Protein AF-A0A7Z8QFR7-F1 (afdb_monomer)

pLDDT: mean 80.36, std 18.64, range [33.97, 96.06]

Mean predicted aligned error: 11.56 Å

Secondary structure (DSSP, 8-state):
--S-S---S--------SHHHHHHHHHHHH-PPPPHHHHHHHHHHTT--S----SS-TT--HHHHHHHHHHHTT-

Radius of gyration: 21.4 Å; Cα contacts (8 Å, |Δi|>4): 24; chains: 1; bounding box: 62×28×48 Å

Nearest PDB structures (foldseek):
  7pds-assembly1_F  TM=6.756E-01  e=2.595E+00  Staphylococcus aureus
  8aa9-assembly1_A  TM=3.680E-01  e=1.370E+00  Pyrococcus abyssi GE5
  1m8q-assembly1_C  TM=4.197E-01  e=9.990E+00  Gallus gallus

Foldseek 3Di:
DDPDPDPDDDPDDPQDPALVVVQVVCCVPPVDHDDSVRSVVVCVVVVHDSDDDDPADPPDDPVVVVVVVVVVVVD

Solvent-accessible surface area (backbone atoms only — not comparable to full-atom values): 5085 Å² total; per-residue (Å²): 140,82,88,85,82,75,85,86,72,75,100,66,78,90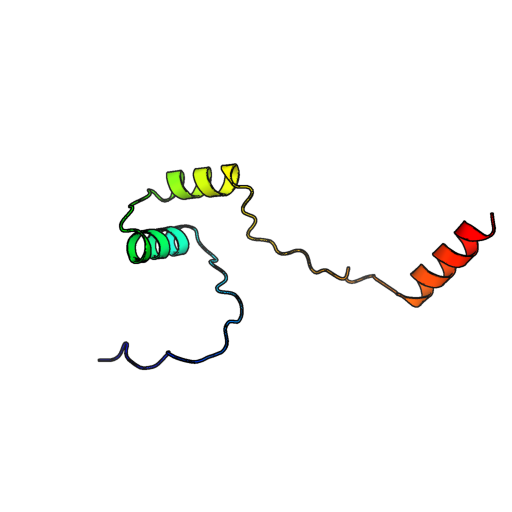,75,71,89,47,65,62,58,51,39,55,48,40,32,74,73,68,71,47,88,61,53,63,68,56,47,53,51,51,37,56,77,70,68,62,68,90,76,77,77,69,93,66,58,95,83,68,49,71,68,63,53,50,51,50,53,54,57,61,73,71,109

Structure (mmCIF, N/CA/C/O backbone):
data_AF-A0A7Z8QFR7-F1
#
_entry.id   AF-A0A7Z8QFR7-F1
#
loop_
_atom_site.group_PDB
_atom_site.id
_atom_site.type_symbol
_atom_site.label_atom_id
_atom_site.label_alt_id
_atom_site.label_comp_id
_atom_site.label_asym_id
_atom_site.label_entity_id
_atom_site.label_seq_id
_atom_site.pdbx_PDB_ins_code
_atom_site.Cartn_x
_atom_site.Cartn_y
_atom_site.Cartn_z
_atom_site.occupancy
_atom_site.B_iso_or_equiv
_atom_site.auth_seq_id
_atom_site.auth_comp_id
_atom_site.auth_asym_id
_atom_site.auth_atom_id
_atom_site.pdbx_PDB_model_num
ATOM 1 N N . TYR A 1 1 ? -34.710 -16.552 7.294 1.00 33.97 1 TYR A N 1
ATOM 2 C CA . TYR A 1 1 ? -34.591 -16.737 5.831 1.00 33.97 1 TYR A CA 1
ATOM 3 C C . TYR A 1 1 ? -33.645 -15.659 5.308 1.00 33.97 1 TYR A C 1
ATOM 5 O O . TYR A 1 1 ? -33.968 -14.505 5.492 1.00 33.97 1 TYR A O 1
ATOM 13 N N . SER A 1 2 ? -32.449 -15.843 4.758 1.00 37.41 2 SER A N 1
ATOM 14 C CA . SER A 1 2 ? -31.726 -16.971 4.182 1.00 37.41 2 SER A CA 1
ATOM 15 C C . SER A 1 2 ? -30.245 -16.541 4.137 1.00 37.41 2 SER A C 1
ATOM 17 O O . SER A 1 2 ? -29.848 -15.810 3.235 1.00 37.41 2 SER A O 1
ATOM 19 N N . TYR A 1 3 ? -29.427 -16.956 5.107 1.00 43.50 3 TYR A N 1
ATOM 20 C CA . TYR A 1 3 ? -27.965 -16.746 5.062 1.00 43.50 3 TYR A CA 1
ATOM 21 C C . TYR A 1 3 ? -27.213 -18.021 4.636 1.00 43.50 3 TYR A C 1
ATOM 23 O O . TYR A 1 3 ? -25.987 -18.052 4.609 1.00 43.50 3 TYR A O 1
ATOM 31 N N . ALA A 1 4 ? -27.955 -19.080 4.294 1.00 48.34 4 ALA A N 1
ATOM 32 C CA . ALA A 1 4 ? -27.450 -20.444 4.161 1.00 48.34 4 ALA A CA 1
ATOM 33 C C . ALA A 1 4 ? -27.062 -20.862 2.731 1.00 48.34 4 ALA A C 1
ATOM 35 O O . ALA A 1 4 ? -26.872 -22.046 2.491 1.00 48.34 4 ALA A O 1
ATOM 36 N N . LEU A 1 5 ? -26.910 -19.936 1.778 1.00 43.22 5 LEU A N 1
ATOM 37 C CA . LEU A 1 5 ? -26.441 -20.267 0.425 1.00 43.22 5 LEU A CA 1
ATOM 38 C C . LEU A 1 5 ? -25.468 -19.214 -0.109 1.00 43.22 5 LEU A C 1
ATOM 40 O O . LEU A 1 5 ? -25.806 -18.413 -0.978 1.00 43.22 5 LEU A O 1
ATOM 44 N N . LYS A 1 6 ? -24.227 -19.232 0.388 1.00 45.69 6 LYS A N 1
ATOM 45 C CA . LYS A 1 6 ? -23.078 -18.814 -0.436 1.00 45.69 6 LYS A CA 1
ATOM 46 C C . LYS A 1 6 ? -21.748 -19.415 0.010 1.00 45.69 6 LYS A C 1
ATOM 48 O O . LYS A 1 6 ? -20.694 -18.802 -0.122 1.00 45.69 6 LYS A O 1
ATOM 53 N N . THR A 1 7 ? -21.779 -20.632 0.535 1.00 47.00 7 THR A N 1
ATOM 54 C CA . THR A 1 7 ? -20.581 -21.460 0.649 1.00 47.00 7 THR A CA 1
ATOM 55 C C . THR A 1 7 ? -20.291 -22.084 -0.720 1.00 47.00 7 THR A C 1
ATOM 57 O O . THR A 1 7 ? -21.173 -22.663 -1.344 1.00 47.00 7 THR A O 1
ATOM 60 N N . ARG A 1 8 ? -19.034 -21.953 -1.167 1.00 43.59 8 ARG A N 1
ATOM 61 C CA . ARG A 1 8 ? -18.439 -22.429 -2.436 1.00 43.59 8 ARG A CA 1
ATOM 62 C C . ARG A 1 8 ? -18.665 -21.564 -3.681 1.00 43.59 8 ARG A C 1
ATOM 64 O O . ARG A 1 8 ? -19.336 -21.941 -4.635 1.00 43.59 8 ARG A O 1
ATOM 71 N N . LYS A 1 9 ? -17.903 -20.477 -3.756 1.00 37.34 9 LYS A N 1
ATOM 72 C CA . LYS A 1 9 ? -17.161 -20.150 -4.982 1.00 37.34 9 LYS A CA 1
ATOM 73 C C . LYS A 1 9 ? -15.711 -19.904 -4.572 1.00 37.34 9 LYS A C 1
ATOM 75 O O . LYS A 1 9 ? -15.499 -19.351 -3.502 1.00 37.34 9 LYS A O 1
ATOM 80 N N . LEU A 1 10 ? -14.783 -20.438 -5.368 1.00 40.19 10 LEU A N 1
ATOM 81 C CA . LEU A 1 10 ? -13.319 -20.433 -5.255 1.00 40.19 10 LEU A CA 1
ATOM 82 C C . LEU A 1 10 ? -12.718 -19.387 -4.298 1.00 40.19 10 LEU A C 1
ATOM 84 O O . LEU A 1 10 ? -13.146 -18.237 -4.302 1.00 40.19 10 LEU A O 1
ATOM 88 N N . GLN A 1 11 ? -11.649 -19.766 -3.588 1.00 42.84 11 GLN A N 1
ATOM 89 C CA . GLN A 1 11 ? -10.707 -18.859 -2.917 1.00 42.84 11 GLN A CA 1
ATOM 90 C C . GLN A 1 11 ? -10.044 -17.893 -3.924 1.00 42.84 11 GLN A C 1
ATOM 92 O O . GLN A 1 11 ? -8.873 -18.009 -4.267 1.00 42.84 11 GLN A O 1
ATOM 97 N N . LEU A 1 12 ? -10.822 -16.948 -4.437 1.00 49.91 12 LEU A N 1
ATOM 98 C CA . LEU A 1 12 ? -10.400 -15.795 -5.209 1.00 49.91 12 LEU A CA 1
ATOM 99 C C . LEU A 1 12 ? -10.545 -14.604 -4.267 1.00 49.91 12 LEU A C 1
ATOM 101 O O . LEU A 1 12 ? -11.657 -14.262 -3.875 1.00 49.91 12 LEU A O 1
ATOM 105 N N . GLY A 1 13 ? -9.388 -14.078 -3.861 1.00 59.66 13 GLY A N 1
ATOM 106 C CA . GLY A 1 13 ? -9.142 -12.905 -3.020 1.00 59.66 13 GLY A CA 1
ATOM 107 C C . GLY A 1 13 ? -10.361 -12.220 -2.413 1.00 59.66 13 GLY A C 1
ATOM 108 O O . GLY A 1 13 ? -11.078 -11.490 -3.094 1.00 59.66 13 GLY A O 1
ATOM 109 N N . ILE A 1 14 ? -10.535 -12.362 -1.098 1.00 63.81 14 ILE A N 1
ATOM 110 C CA . ILE A 1 14 ? -11.403 -11.453 -0.353 1.00 63.81 14 ILE A CA 1
ATOM 111 C C . ILE A 1 14 ? -10.733 -10.076 -0.393 1.00 63.81 14 ILE A C 1
ATOM 113 O O . ILE A 1 14 ? -9.796 -9.803 0.353 1.00 63.81 14 ILE A O 1
ATOM 117 N N . THR A 1 15 ? -11.170 -9.221 -1.314 1.00 68.06 15 THR A N 1
ATOM 118 C CA . THR A 1 15 ? -10.764 -7.818 -1.343 1.00 68.06 15 THR A CA 1
ATOM 119 C C . THR A 1 15 ? -11.693 -7.040 -0.424 1.00 68.06 15 THR A C 1
ATOM 121 O O . THR A 1 15 ? -12.857 -6.812 -0.749 1.00 68.06 15 THR A O 1
ATOM 124 N N . TYR A 1 16 ? -11.179 -6.628 0.731 1.00 82.62 16 TYR A N 1
ATOM 125 C CA . TYR A 1 16 ? -11.864 -5.665 1.583 1.00 82.62 16 TYR A CA 1
ATOM 126 C C . TYR A 1 16 ? -11.702 -4.271 0.976 1.00 82.62 16 TYR A C 1
ATOM 128 O O . TYR A 1 16 ? -10.585 -3.777 0.818 1.00 82.62 16 TYR A O 1
ATOM 136 N N . VAL A 1 17 ? -12.819 -3.656 0.593 1.00 81.56 17 VAL A N 1
ATOM 137 C CA . VAL A 1 17 ? -12.845 -2.318 -0.020 1.00 81.56 17 VAL A CA 1
ATOM 138 C C . VAL A 1 17 ? -12.822 -1.240 1.059 1.00 81.56 17 VAL A C 1
ATOM 140 O O . VAL A 1 17 ? -12.245 -0.171 0.863 1.00 81.56 17 VAL A O 1
ATOM 143 N N . HIS A 1 18 ? -13.425 -1.530 2.214 1.00 85.75 18 HIS A N 1
ATOM 144 C CA . HIS A 1 18 ? -13.565 -0.582 3.311 1.00 85.75 18 HIS A CA 1
ATOM 145 C C .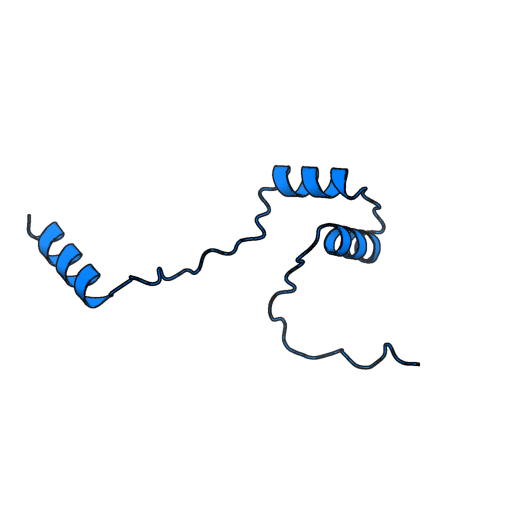 HIS A 1 18 ? -13.026 -1.143 4.625 1.00 85.75 18 HIS A C 1
ATOM 147 O O . HIS A 1 18 ? -13.174 -2.326 4.928 1.00 85.75 18 HIS A O 1
ATOM 153 N N . VAL A 1 19 ? -12.463 -0.253 5.446 1.00 89.44 19 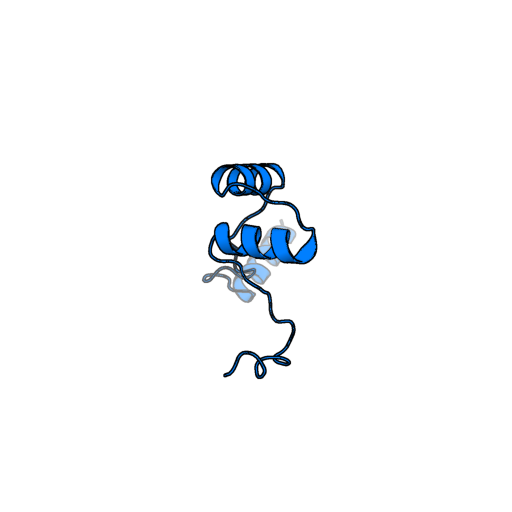VAL A N 1
ATOM 154 C CA . VAL A 1 19 ? -11.859 -0.593 6.743 1.00 89.44 19 VAL A CA 1
ATOM 155 C C . VAL A 1 19 ? -12.867 -1.242 7.694 1.00 89.44 19 VAL A C 1
ATOM 157 O O . VAL A 1 19 ? -12.507 -2.173 8.405 1.00 89.44 19 VAL A O 1
ATOM 160 N N . HIS A 1 20 ? -14.141 -0.836 7.669 1.00 90.69 20 HIS A N 1
ATOM 161 C CA . HIS A 1 20 ? -15.161 -1.455 8.521 1.00 90.69 20 HIS A CA 1
ATOM 162 C C . HIS A 1 20 ? -15.333 -2.958 8.232 1.00 90.69 20 HIS A C 1
ATOM 164 O O . HIS A 1 20 ? -15.546 -3.726 9.157 1.00 90.69 20 HIS A O 1
ATOM 170 N N . GLN A 1 21 ? -15.150 -3.407 6.981 1.00 91.06 21 GLN A N 1
ATOM 171 C CA . GLN A 1 21 ? -15.256 -4.829 6.629 1.00 91.06 21 GLN A CA 1
ATOM 172 C C . GLN A 1 21 ? -14.117 -5.640 7.257 1.00 91.06 21 GLN A C 1
ATOM 174 O O . GLN A 1 21 ? -14.300 -6.796 7.632 1.00 91.06 21 GLN A O 1
ATOM 179 N N . ILE A 1 22 ? -12.942 -5.015 7.385 1.00 90.44 22 ILE A N 1
ATOM 180 C CA . ILE A 1 22 ? -11.780 -5.586 8.068 1.00 90.44 22 ILE A CA 1
ATOM 181 C C . ILE A 1 22 ? -12.046 -5.630 9.576 1.00 90.44 22 ILE A C 1
ATOM 183 O O . ILE A 1 22 ? -11.772 -6.646 10.206 1.00 90.44 22 ILE A O 1
ATOM 187 N N . VAL A 1 23 ? -12.633 -4.573 10.150 1.00 92.56 23 VAL A N 1
ATOM 188 C CA . VAL A 1 23 ? -13.045 -4.553 11.564 1.00 92.56 23 VAL A CA 1
ATOM 189 C C . VAL A 1 23 ? -14.041 -5.677 11.857 1.00 92.56 23 VAL A C 1
ATOM 191 O O . VAL A 1 23 ? -13.804 -6.457 12.776 1.00 92.56 23 VAL A O 1
ATOM 194 N N . ASP A 1 24 ? -15.088 -5.829 11.044 1.00 92.38 24 ASP A N 1
ATOM 195 C CA . ASP A 1 24 ? -16.093 -6.889 11.198 1.00 92.38 24 ASP A CA 1
ATOM 196 C C . ASP A 1 24 ? -15.456 -8.288 11.125 1.00 92.38 24 ASP A C 1
ATOM 198 O O . ASP A 1 24 ? -15.783 -9.180 11.913 1.00 92.38 24 ASP A O 1
A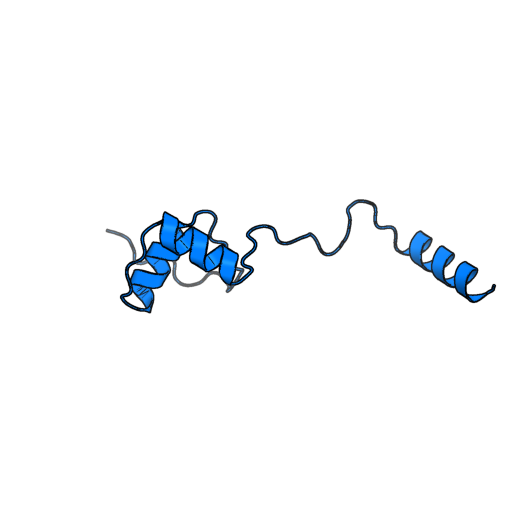TOM 202 N N . TYR A 1 25 ? -14.507 -8.482 10.202 1.00 91.62 25 TYR A N 1
ATOM 203 C CA . TYR A 1 25 ? -13.749 -9.727 10.083 1.00 91.62 25 TYR A CA 1
ATOM 204 C C . TYR A 1 25 ? -12.898 -10.008 11.327 1.00 91.62 25 TYR A C 1
ATOM 206 O O . TYR A 1 25 ? -12.890 -11.139 11.822 1.00 91.62 25 TYR A O 1
ATOM 214 N N . VAL A 1 26 ? -12.199 -8.998 11.848 1.00 92.44 26 VAL A N 1
ATOM 215 C CA . VAL A 1 26 ? -11.337 -9.138 13.029 1.00 92.44 26 VAL A CA 1
ATOM 216 C C . VAL A 1 26 ? -12.163 -9.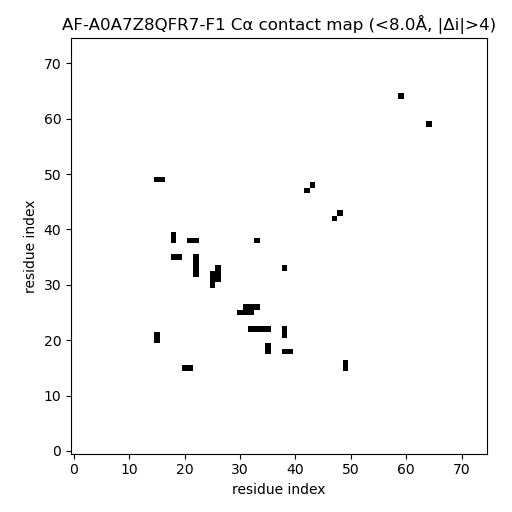428 14.279 1.00 92.44 26 VAL A C 1
ATOM 218 O O . VAL A 1 26 ? -11.809 -10.333 15.033 1.00 92.44 26 VAL A O 1
ATOM 221 N N . VAL A 1 27 ? -13.302 -8.756 14.454 1.00 94.38 27 VAL A N 1
ATOM 222 C CA . VAL A 1 27 ? -14.248 -9.045 15.541 1.00 94.38 27 VAL A CA 1
ATOM 223 C C . VAL A 1 27 ? -14.752 -10.482 15.435 1.00 94.38 27 VAL A C 1
ATOM 225 O O . VAL A 1 27 ? -14.739 -11.215 16.418 1.00 94.38 27 VAL A O 1
ATOM 228 N N . LYS A 1 28 ? -15.141 -10.929 14.237 1.00 93.88 28 LYS A N 1
ATOM 229 C CA . LYS A 1 28 ? -15.655 -12.289 14.031 1.00 93.88 28 LYS A CA 1
ATOM 230 C C . LYS A 1 28 ? -14.602 -13.381 14.252 1.00 93.88 28 LYS A C 1
ATOM 232 O O . LYS A 1 28 ? -14.954 -14.481 14.665 1.00 93.88 28 LYS A O 1
ATOM 237 N N . THR A 1 29 ? -13.341 -13.104 13.927 1.00 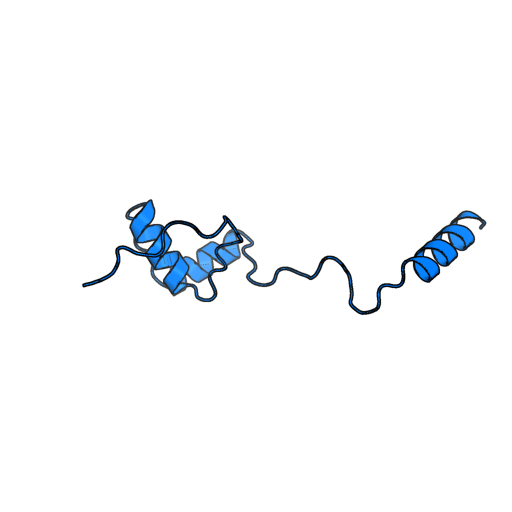94.75 29 THR A N 1
ATOM 238 C CA . THR A 1 29 ? -12.267 -14.115 13.903 1.00 94.75 29 THR A CA 1
ATOM 239 C C . THR A 1 29 ? -11.479 -14.158 1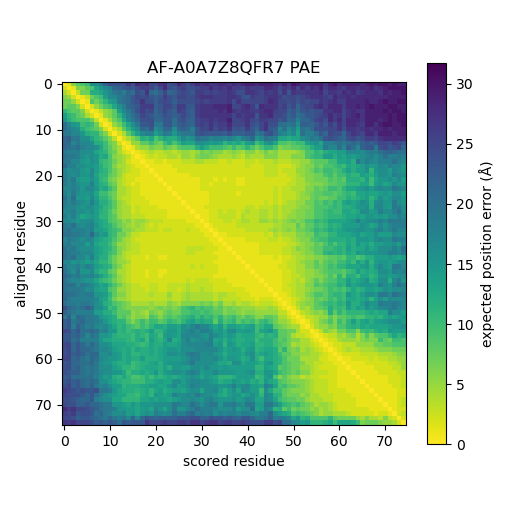5.207 1.00 94.75 29 THR A C 1
ATOM 241 O O . THR A 1 29 ? -11.093 -15.232 15.656 1.00 94.75 29 THR A O 1
ATOM 244 N N . TYR A 1 30 ? -11.243 -12.995 15.812 1.00 93.50 30 TYR A N 1
ATOM 245 C CA . TYR A 1 30 ? -10.362 -12.833 16.968 1.00 93.50 30 TYR A CA 1
ATOM 246 C C . TYR A 1 30 ? -11.080 -12.255 18.191 1.00 93.50 30 TYR A C 1
ATOM 248 O O . TYR A 1 30 ? -10.461 -12.135 19.243 1.00 93.50 30 TYR A O 1
ATOM 256 N N . SER A 1 31 ? -12.359 -11.876 18.073 1.00 94.62 31 SER A N 1
ATOM 257 C CA . SER A 1 31 ? -13.129 -11.226 19.146 1.00 94.62 31 SER A CA 1
ATOM 258 C C . SER A 1 31 ? -12.496 -9.925 19.660 1.00 94.62 31 SER A C 1
ATOM 260 O O . SER A 1 31 ? -12.754 -9.508 20.786 1.00 94.62 31 SER A O 1
ATOM 262 N N . VAL A 1 32 ? -11.678 -9.265 18.831 1.00 93.19 32 VAL A N 1
ATOM 263 C CA . VAL A 1 32 ? -11.048 -7.975 19.143 1.00 93.19 32 VAL A CA 1
ATOM 264 C C . VAL A 1 32 ? -11.795 -6.862 18.424 1.00 93.19 32 VAL A C 1
ATOM 266 O O . VAL A 1 32 ? -11.970 -6.905 17.206 1.00 93.19 32 VAL A O 1
ATOM 269 N N . GLN A 1 33 ? -12.208 -5.842 19.173 1.00 93.50 33 GLN A N 1
ATOM 270 C CA . GLN A 1 33 ? -12.920 -4.695 18.627 1.00 93.50 33 GLN A CA 1
ATOM 271 C C . GLN A 1 33 ? -11.973 -3.511 18.421 1.00 93.50 33 GLN A C 1
ATOM 273 O O . GLN A 1 33 ? -11.433 -2.953 19.372 1.00 93.50 33 GLN A O 1
ATOM 278 N N . TYR A 1 34 ? -11.810 -3.105 17.163 1.00 93.31 34 TYR A N 1
ATOM 279 C CA . TYR A 1 34 ? -11.101 -1.884 16.792 1.00 93.31 34 TYR A CA 1
ATOM 280 C C . TYR A 1 34 ? -12.093 -0.789 16.407 1.00 93.31 34 TYR A C 1
ATOM 282 O O . TYR A 1 34 ? -13.130 -1.058 15.800 1.00 93.31 34 TYR A O 1
ATOM 290 N N . SER A 1 35 ? -11.745 0.466 16.689 1.00 95.25 35 SER A N 1
ATOM 291 C CA . SER A 1 35 ? -12.380 1.592 16.006 1.00 95.25 35 SER A CA 1
ATOM 292 C C . SER A 1 35 ? -11.924 1.638 14.541 1.00 95.25 35 SER A C 1
ATOM 294 O O . SER A 1 35 ? -10.847 1.149 14.192 1.00 95.25 35 SER A O 1
ATOM 296 N N . VAL A 1 36 ? -12.714 2.263 13.666 1.00 91.31 36 VAL A N 1
ATOM 297 C CA . VAL A 1 36 ? -12.348 2.423 12.246 1.00 91.31 36 VAL A CA 1
ATOM 298 C C . VAL A 1 36 ? -11.042 3.215 12.092 1.00 91.31 36 VAL A C 1
ATOM 300 O O . VAL A 1 36 ? -10.191 2.844 11.283 1.00 91.31 36 VAL A O 1
ATOM 303 N N . SER A 1 37 ? -10.841 4.270 12.890 1.00 93.50 37 SER A N 1
ATOM 304 C CA . SER A 1 37 ? -9.594 5.046 12.886 1.00 93.50 37 SER A CA 1
ATOM 305 C C . SER A 1 37 ? -8.401 4.219 13.371 1.00 93.50 37 SER A C 1
ATOM 307 O O . SER A 1 37 ? -7.357 4.230 12.722 1.00 93.50 37 SER A O 1
ATOM 309 N N . GLY A 1 38 ? -8.574 3.440 14.445 1.00 96.06 38 GLY A N 1
ATOM 310 C CA . GLY A 1 38 ? -7.534 2.562 14.982 1.00 96.06 38 GLY A CA 1
ATOM 311 C C . GLY A 1 38 ? -7.132 1.472 13.993 1.00 96.06 38 GLY A C 1
ATOM 312 O O . GLY A 1 38 ? -5.945 1.264 13.754 1.00 96.06 38 GLY A O 1
ATOM 313 N N . MET A 1 39 ? -8.108 0.835 13.341 1.00 95.56 39 MET A N 1
ATOM 314 C CA . MET A 1 39 ? -7.829 -0.151 12.296 1.00 95.56 39 MET A CA 1
ATOM 315 C C . MET A 1 39 ? -7.123 0.488 11.094 1.00 95.56 39 MET A C 1
ATOM 317 O O . MET A 1 39 ? -6.177 -0.084 10.567 1.00 95.56 39 MET A O 1
ATOM 321 N N . THR A 1 40 ? -7.518 1.698 10.687 1.00 92.88 40 THR A N 1
ATOM 322 C CA . THR A 1 40 ? -6.839 2.424 9.597 1.00 92.88 40 THR A CA 1
ATOM 323 C C . THR A 1 40 ? -5.367 2.676 9.928 1.00 92.88 40 THR A C 1
ATOM 325 O O . THR A 1 40 ? -4.489 2.418 9.105 1.00 92.88 40 THR A O 1
ATOM 328 N N . GLN A 1 41 ? -5.084 3.135 11.149 1.00 94.94 41 GLN A N 1
ATOM 329 C CA . GLN A 1 41 ? -3.718 3.371 11.610 1.00 94.94 41 GLN A CA 1
ATOM 330 C C . GLN A 1 41 ? -2.905 2.073 11.680 1.00 94.94 41 GLN A C 1
ATOM 332 O O . GLN A 1 41 ? -1.768 2.041 11.208 1.00 94.94 41 GLN A O 1
ATOM 337 N N . TRP A 1 42 ? -3.495 1.001 12.211 1.00 95.25 42 TRP A N 1
ATOM 338 C CA . TRP A 1 42 ? -2.855 -0.311 12.284 1.00 95.25 42 TRP A CA 1
ATOM 339 C C . TRP A 1 42 ? -2.502 -0.846 10.891 1.00 95.25 42 TRP A C 1
ATOM 341 O O . TRP A 1 42 ? -1.386 -1.313 10.669 1.00 95.25 42 TRP A O 1
ATOM 351 N N . LEU A 1 43 ? -3.411 -0.713 9.921 1.00 93.44 43 LEU A N 1
ATOM 352 C CA . LEU A 1 43 ? -3.173 -1.125 8.536 1.00 93.44 43 LEU A CA 1
ATOM 353 C C . LEU A 1 43 ? -2.008 -0.352 7.904 1.00 93.44 43 LEU A C 1
ATOM 355 O O . LEU A 1 43 ? -1.150 -0.961 7.267 1.00 93.44 43 LEU A O 1
ATOM 359 N N . HIS A 1 44 ? -1.930 0.964 8.120 1.00 91.75 44 HIS A N 1
ATOM 360 C CA . HIS A 1 44 ? -0.809 1.773 7.630 1.00 91.75 44 HIS A CA 1
ATOM 361 C C . HIS A 1 44 ? 0.525 1.371 8.274 1.00 91.75 44 HIS A C 1
ATOM 363 O O . HIS A 1 44 ? 1.524 1.241 7.568 1.00 91.75 44 HIS A O 1
ATOM 369 N N . GLN A 1 45 ? 0.544 1.127 9.588 1.00 94.75 45 GLN A N 1
ATOM 370 C CA . GLN A 1 45 ? 1.745 0.675 10.307 1.00 94.75 45 GLN A CA 1
ATOM 371 C C . GLN A 1 45 ? 2.250 -0.686 9.814 1.00 94.75 45 GLN A C 1
ATOM 373 O O . GLN A 1 45 ? 3.453 -0.922 9.796 1.00 94.75 45 GLN A O 1
ATOM 378 N N . ASN A 1 46 ? 1.342 -1.559 9.377 1.00 92.56 46 ASN A N 1
ATOM 379 C CA . ASN A 1 46 ? 1.668 -2.885 8.851 1.00 92.56 46 ASN A CA 1
ATOM 380 C C . ASN A 1 46 ? 1.858 -2.902 7.320 1.00 92.56 46 ASN A C 1
ATOM 382 O O . ASN A 1 46 ? 1.924 -3.973 6.721 1.00 92.56 46 ASN A O 1
ATOM 386 N N . GLY A 1 47 ? 1.935 -1.735 6.666 1.00 87.81 47 GLY A N 1
ATOM 387 C CA . GLY A 1 47 ? 2.208 -1.634 5.228 1.00 87.81 47 GLY A CA 1
ATOM 388 C C . GLY A 1 47 ? 1.087 -2.160 4.325 1.00 87.81 47 GLY A C 1
ATOM 389 O O . GLY A 1 47 ? 1.335 -2.503 3.167 1.00 87.81 47 GLY A O 1
ATOM 390 N N . PHE A 1 48 ? -0.149 -2.239 4.825 1.00 86.88 48 PHE A N 1
ATOM 391 C CA . PHE A 1 48 ? -1.285 -2.685 4.026 1.00 86.88 48 PHE A CA 1
ATOM 392 C C . PHE A 1 48 ? -1.600 -1.677 2.911 1.00 86.88 48 PHE A C 1
ATOM 394 O O . PHE A 1 48 ? -1.809 -0.490 3.163 1.00 86.88 48 PHE A O 1
ATOM 401 N N . SER A 1 49 ? -1.705 -2.166 1.673 1.00 82.00 49 SER A N 1
ATOM 402 C CA . SER A 1 49 ? -2.125 -1.378 0.512 1.00 82.00 49 SER A CA 1
ATOM 403 C C . SER A 1 49 ? -3.335 -2.019 -0.158 1.00 82.00 49 SER A C 1
ATOM 405 O O . SER A 1 49 ? -3.294 -3.173 -0.576 1.00 82.00 49 SER A O 1
ATOM 407 N N . TYR A 1 50 ? -4.401 -1.235 -0.332 1.00 76.06 50 TYR A N 1
ATOM 408 C CA . TYR A 1 50 ? -5.582 -1.644 -1.099 1.00 76.06 50 TYR A CA 1
ATOM 409 C C . TYR A 1 50 ? -5.288 -1.791 -2.603 1.00 76.06 50 TYR A C 1
A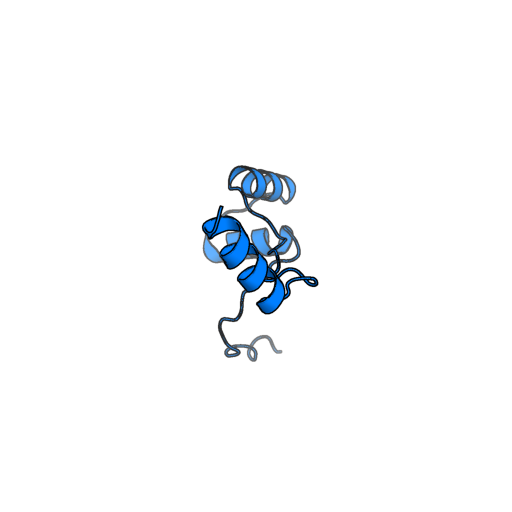TOM 411 O O . TYR A 1 50 ? -5.974 -2.517 -3.324 1.00 76.06 50 TYR A O 1
ATOM 419 N N . LYS A 1 51 ? -4.282 -1.072 -3.116 1.00 74.50 51 LYS A N 1
ATOM 420 C CA . LYS A 1 51 ? -3.955 -1.079 -4.541 1.00 74.50 51 LYS A CA 1
ATOM 421 C C . LYS A 1 51 ? -2.976 -2.208 -4.825 1.00 74.50 51 LYS A C 1
ATOM 423 O O . LYS A 1 51 ? -1.790 -2.089 -4.539 1.00 74.50 51 LYS A O 1
ATOM 428 N N . GLN A 1 52 ? -3.468 -3.261 -5.466 1.00 72.31 52 GLN A N 1
ATOM 429 C CA . GLN A 1 52 ? -2.604 -4.225 -6.132 1.00 72.31 52 GLN A CA 1
ATOM 430 C C . GLN A 1 52 ? -2.167 -3.639 -7.488 1.00 72.31 52 GLN A C 1
ATOM 432 O O . GLN A 1 52 ? -3.020 -3.438 -8.362 1.00 72.31 52 GLN A O 1
ATOM 437 N N . PRO A 1 53 ? -0.874 -3.321 -7.696 1.00 70.62 53 PRO A N 1
ATOM 438 C CA . PRO A 1 53 ? -0.408 -2.885 -9.003 1.00 70.62 53 PRO A CA 1
ATOM 439 C C . PRO A 1 53 ? -0.593 -4.029 -10.001 1.00 70.62 53 PRO A C 1
ATOM 441 O O . PRO A 1 53 ? -0.318 -5.193 -9.705 1.00 70.62 53 PRO A O 1
ATOM 444 N N . LYS A 1 54 ? -1.072 -3.707 -11.205 1.00 72.00 54 LYS A N 1
ATOM 445 C CA . LYS A 1 54 ? -1.098 -4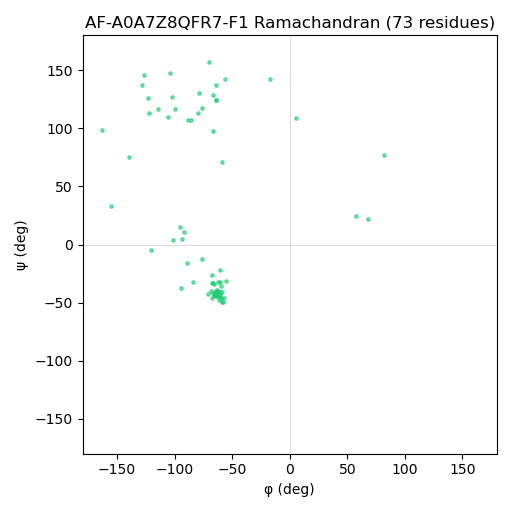.691 -12.289 1.00 72.00 54 LYS A CA 1
ATOM 446 C C . LYS A 1 54 ? 0.350 -5.057 -12.607 1.00 72.00 54 LYS A C 1
ATOM 448 O O . LYS A 1 54 ? 1.137 -4.166 -12.909 1.00 72.00 54 LYS A O 1
ATOM 453 N N . GLY A 1 55 ? 0.681 -6.349 -12.548 1.00 74.88 55 GLY A N 1
ATOM 454 C CA . GLY A 1 55 ? 2.054 -6.825 -12.761 1.00 74.88 55 GLY A CA 1
ATOM 455 C C . GLY A 1 55 ? 2.611 -6.495 -14.149 1.00 74.88 55 GLY A C 1
ATOM 456 O O . GLY A 1 55 ? 3.819 -6.402 -14.319 1.00 74.88 55 GLY A O 1
ATOM 457 N N . VAL A 1 56 ? 1.733 -6.257 -15.127 1.00 79.62 56 VAL A N 1
ATOM 458 C CA . VAL A 1 56 ? 2.109 -5.861 -16.484 1.00 79.62 56 VAL A CA 1
ATOM 459 C C . VAL A 1 56 ? 1.608 -4.439 -16.753 1.00 79.62 56 VAL A C 1
ATOM 461 O O . VAL A 1 56 ? 0.392 -4.205 -16.761 1.00 79.62 56 VAL A O 1
ATOM 464 N N . PRO A 1 57 ? 2.515 -3.471 -16.980 1.00 82.81 57 PRO A N 1
ATOM 465 C CA . PRO A 1 57 ? 2.139 -2.140 -17.432 1.00 82.81 57 PRO A CA 1
ATOM 466 C C . PRO A 1 57 ? 1.325 -2.200 -18.727 1.00 82.81 57 PRO A C 1
ATOM 468 O O . PRO A 1 57 ? 1.643 -2.959 -19.636 1.00 82.81 57 PRO A O 1
ATOM 471 N N . ARG A 1 58 ? 0.318 -1.330 -18.875 1.00 81.19 58 ARG A N 1
ATOM 472 C CA . ARG A 1 58 ? -0.527 -1.280 -20.087 1.00 81.19 58 ARG A CA 1
ATOM 473 C C . ARG A 1 58 ? 0.275 -1.091 -21.385 1.00 81.19 58 ARG A C 1
ATOM 475 O O . ARG A 1 58 ? -0.163 -1.535 -22.436 1.00 81.19 58 ARG A O 1
ATOM 482 N N . LYS A 1 59 ? 1.411 -0.393 -21.313 1.00 87.62 59 LYS A N 1
ATOM 483 C CA . LYS A 1 59 ? 2.295 -0.103 -22.454 1.00 87.62 59 LYS A CA 1
ATOM 484 C C . LYS A 1 59 ? 3.427 -1.128 -22.619 1.00 87.62 59 LYS A C 1
ATOM 486 O O . LYS A 1 59 ? 4.311 -0.904 -23.440 1.00 87.62 59 LYS A O 1
ATOM 491 N N . PHE A 1 60 ? 3.446 -2.198 -21.822 1.00 85.56 60 PHE A N 1
ATOM 492 C CA . PHE A 1 60 ? 4.485 -3.216 -21.914 1.00 85.56 60 PHE A CA 1
ATOM 493 C C . PHE A 1 60 ? 4.416 -3.910 -23.278 1.00 85.56 60 PHE A C 1
ATOM 495 O O . PHE A 1 60 ? 3.372 -4.436 -23.658 1.00 85.56 60 PHE A O 1
ATOM 502 N N . ASN A 1 61 ? 5.532 -3.893 -24.006 1.00 91.00 61 ASN A N 1
ATOM 503 C CA . ASN A 1 61 ? 5.711 -4.641 -25.242 1.00 91.00 61 ASN A CA 1
ATOM 504 C C . ASN A 1 61 ? 6.932 -5.563 -25.053 1.00 91.00 61 ASN A C 1
ATOM 506 O O . ASN A 1 61 ? 8.048 -5.050 -24.912 1.00 91.00 61 ASN A O 1
ATOM 510 N N . PRO A 1 62 ? 6.737 -6.894 -25.027 1.00 90.06 62 PRO A N 1
ATOM 511 C CA . PRO A 1 62 ? 7.811 -7.842 -24.745 1.00 90.06 62 PRO A CA 1
ATOM 512 C C . PRO A 1 62 ? 8.894 -7.851 -25.831 1.00 90.06 62 PRO A C 1
ATOM 514 O O . PRO A 1 62 ? 10.069 -7.996 -25.508 1.00 90.06 62 PRO A O 1
ATOM 517 N N . GLU A 1 63 ? 8.528 -7.634 -27.095 1.00 93.00 63 GLU A N 1
ATOM 518 C CA . GLU A 1 63 ? 9.462 -7.614 -28.228 1.00 93.00 63 GLU A CA 1
ATOM 519 C C . GLU A 1 63 ? 10.399 -6.407 -28.141 1.00 93.00 63 GLU A C 1
ATOM 521 O O . GLU A 1 63 ? 11.616 -6.553 -28.243 1.00 93.00 63 GLU A O 1
ATOM 526 N N . LYS A 1 64 ? 9.846 -5.220 -27.855 1.00 92.12 64 LYS A N 1
ATOM 527 C CA . LYS A 1 64 ? 10.639 -3.996 -27.653 1.00 92.12 64 LYS A CA 1
ATOM 528 C C . LYS A 1 64 ? 11.565 -4.111 -26.443 1.00 92.12 64 LYS A C 1
ATOM 530 O O . LYS A 1 64 ? 12.706 -3.663 -26.504 1.00 92.12 64 LYS A O 1
ATOM 535 N N . GLN A 1 65 ? 11.092 -4.726 -25.355 1.00 93.44 65 GLN A N 1
ATOM 536 C CA . GLN A 1 65 ? 11.920 -4.964 -24.172 1.00 93.44 65 GLN A CA 1
ATOM 537 C C . GLN A 1 65 ? 13.071 -5.934 -24.478 1.00 93.44 65 GLN A C 1
ATOM 539 O O . GLN A 1 65 ? 14.193 -5.712 -24.029 1.00 93.44 65 GLN A O 1
ATOM 544 N N . ALA A 1 66 ? 12.812 -6.988 -25.257 1.00 94.19 66 ALA A N 1
ATOM 545 C CA . ALA A 1 66 ? 13.834 -7.949 -25.663 1.00 94.19 66 ALA A CA 1
ATOM 546 C C . ALA A 1 66 ? 14.896 -7.316 -26.578 1.00 94.19 66 ALA A C 1
ATOM 548 O O . ALA A 1 66 ? 16.087 -7.529 -26.349 1.00 94.19 66 ALA A O 1
ATOM 549 N N . GLN A 1 67 ? 14.478 -6.497 -27.553 1.00 94.69 67 GLN A N 1
ATOM 550 C CA . GLN A 1 67 ? 15.387 -5.731 -28.419 1.00 94.69 67 GLN A CA 1
ATOM 551 C C . GLN A 1 67 ? 16.297 -4.809 -27.600 1.00 94.69 67 GLN A C 1
ATOM 553 O O . GLN A 1 67 ? 17.515 -4.881 -27.727 1.00 94.69 67 GLN A O 1
ATOM 558 N N . PHE A 1 68 ? 15.723 -4.033 -26.675 1.00 92.69 68 PHE A N 1
ATOM 559 C CA . PHE A 1 68 ? 16.499 -3.162 -25.791 1.00 92.69 68 PHE A CA 1
ATOM 560 C C . PHE A 1 68 ? 17.545 -3.932 -24.967 1.00 92.69 68 PHE A C 1
ATOM 562 O O . PHE A 1 68 ? 18.696 -3.511 -24.885 1.00 92.69 68 PHE A O 1
ATOM 569 N N . ILE A 1 69 ? 17.171 -5.071 -24.368 1.00 94.62 69 ILE A N 1
ATOM 570 C CA . ILE A 1 69 ? 18.097 -5.891 -23.566 1.00 94.62 69 ILE A CA 1
ATOM 571 C C . ILE A 1 69 ? 19.248 -6.429 -24.422 1.00 94.62 69 ILE A C 1
ATOM 573 O O . ILE A 1 69 ? 20.386 -6.470 -23.955 1.00 94.62 69 ILE A O 1
ATOM 577 N N . HIS A 1 70 ? 18.956 -6.870 -25.645 1.00 95.00 70 HIS A N 1
ATOM 578 C CA . HIS A 1 70 ? 19.972 -7.341 -26.581 1.00 95.00 70 HIS A CA 1
ATOM 579 C C . HIS A 1 70 ? 20.965 -6.227 -26.929 1.00 95.00 70 HIS A C 1
ATOM 581 O O . HIS A 1 70 ? 22.171 -6.449 -26.845 1.00 95.00 70 HIS A O 1
ATOM 587 N N . ASP A 1 71 ? 20.470 -5.035 -27.259 1.00 94.25 71 ASP A N 1
ATOM 588 C CA . ASP A 1 71 ? 21.316 -3.906 -27.655 1.00 94.25 71 ASP A CA 1
ATOM 589 C C . ASP A 1 71 ? 22.154 -3.385 -26.480 1.00 94.25 71 ASP A C 1
ATOM 591 O O . ASP A 1 71 ? 23.345 -3.124 -26.637 1.00 94.25 71 ASP A O 1
ATOM 595 N N . TYR A 1 72 ? 21.569 -3.323 -25.282 1.00 93.56 72 TYR A N 1
ATOM 596 C CA . TYR A 1 72 ? 22.265 -2.923 -24.058 1.00 93.56 72 TYR A CA 1
ATOM 597 C C . TYR A 1 72 ? 23.418 -3.867 -23.693 1.00 93.56 72 TYR A C 1
ATOM 599 O O . TYR A 1 72 ? 24.472 -3.413 -23.270 1.00 93.56 72 TYR A O 1
ATOM 607 N N . LYS A 1 73 ? 23.239 -5.183 -23.869 1.00 92.88 73 LYS A N 1
ATOM 608 C CA . LYS A 1 73 ? 24.276 -6.188 -23.564 1.00 92.88 73 LYS A CA 1
ATOM 609 C C . LYS A 1 73 ? 25.393 -6.270 -24.608 1.00 92.88 73 LYS A C 1
ATOM 611 O O . LYS A 1 73 ? 26.362 -6.988 -24.379 1.00 92.88 73 LYS A O 1
ATOM 616 N N . LYS A 1 74 ? 25.215 -5.642 -25.774 1.00 81.88 74 LYS A N 1
ATOM 617 C CA . LYS A 1 74 ? 26.215 -5.607 -26.850 1.00 81.88 74 LYS A CA 1
ATOM 618 C C . LYS A 1 74 ? 27.195 -4.437 -26.739 1.00 81.88 74 LYS A C 1
ATOM 620 O O . LYS A 1 74 ? 28.203 -4.472 -27.440 1.00 81.88 74 LYS A O 1
ATOM 625 N N . GLN A 1 75 ? 26.877 -3.423 -25.933 1.00 56.19 75 GLN A N 1
ATOM 626 C CA . GLN A 1 75 ? 27.818 -2.370 -25.538 1.00 56.19 75 GLN A CA 1
ATOM 627 C C . GLN A 1 75 ? 28.783 -2.891 -24.475 1.00 56.19 75 GLN A C 1
ATOM 629 O O . GLN A 1 75 ? 29.952 -2.451 -24.518 1.00 56.19 75 GLN A O 1
#

Sequence (75 aa):
YSYALKTRKLQLGITYVHVHQIVDYVVKTYSVQYSVSGMTQWLHQNGFSYKQPKGVPRKFNPEKQAQFIHDYKKQ